Protein AF-A0A2D7MEN9-F1 (afdb_monomer)

Nearest PDB structures (foldseek):
  4ilo-assembly1_A  TM=7.809E-01  e=3.798E-01  Chlamydia trachomatis L2/434/Bu

pLDDT: mean 89.2, std 6.23, range [56.72, 96.62]

Secondary structure (DSSP, 8-state):
-HHHHHHHHHHHHHHHHHHHHTTHHHHHHHHHHHHHHHHHHHHHHHHHHHHHHHHHHHHHHHHHHHHHHHHHHHHHHTT---HHHHHHHHHHHHHHHHHHHHHHH-

Foldseek 3Di:
DVVVVVVVVVVVVVVVVPVVCPCVVVVVVVVVVVVVVVVVVVVVVVVVVVVVVVVVVVLVVVLVVLVVVLVVLVVVLVVDPDPVVNVVSVVVSVVSVVVSVVSVVD

Radius of gyration: 36.61 Å; Cα contacts (8 Å, |Δi|>4): 16; chains: 1; bounding box: 72×14×102 Å

Solvent-accessible surface area (backbone atoms only — not comparable to full-atom values): 5861 Å² total; per-residue (Å²): 110,68,73,60,54,53,49,51,52,49,53,51,54,54,48,54,52,50,62,70,46,58,65,53,64,61,52,50,51,52,50,50,52,51,50,53,54,49,52,50,51,52,52,55,51,52,52,52,49,52,51,51,53,54,50,51,53,54,50,51,53,51,53,54,50,50,52,55,51,44,50,54,50,52,58,49,56,75,70,56,90,44,71,72,58,44,55,51,52,50,53,52,45,52,51,51,50,50,52,48,52,50,64,75,71,108

Mean predicted aligned error: 9.99 Å

Sequence (106 aa):
MEKLIELQSIDTKLRDLNDLLGDLPSKVEELNLQEDNLKTSIVTKKERLKEIELETNKLELKNSGFDEKIDKLKDQLFLVTNNKQYDALMNEIDHLKEEKSSFETD

Structure (mmCIF, N/CA/C/O backbone):
data_AF-A0A2D7MEN9-F1
#
_entry.id   AF-A0A2D7MEN9-F1
#
loop_
_atom_site.group_PDB
_atom_site.id
_atom_site.type_symbol
_atom_site.label_atom_id
_atom_site.label_alt_id
_atom_site.label_comp_id
_atom_site.label_asym_id
_atom_site.label_entity_id
_atom_site.label_seq_id
_atom_site.pdbx_PDB_ins_code
_atom_site.Cartn_x
_atom_site.Cartn_y
_atom_site.Cartn_z
_atom_site.occupancy
_atom_site.B_iso_or_equiv
_atom_site.auth_seq_id
_atom_site.auth_comp_id
_atom_site.auth_asym_id
_atom_site.auth_atom_id
_atom_site.pdbx_PDB_model_num
ATOM 1 N N . MET A 1 1 ? 43.217 -7.217 -61.551 1.00 62.62 1 MET A N 1
ATOM 2 C CA . MET A 1 1 ? 42.982 -5.799 -61.209 1.00 62.62 1 MET A CA 1
ATOM 3 C C . MET A 1 1 ? 41.506 -5.527 -60.949 1.00 62.62 1 MET A C 1
ATOM 5 O O . MET A 1 1 ? 41.221 -5.019 -59.880 1.00 62.62 1 MET A O 1
ATOM 9 N N . GLU A 1 2 ? 40.577 -5.948 -61.816 1.00 75.12 2 GLU A N 1
ATOM 10 C CA . GLU A 1 2 ? 39.122 -5.755 -61.608 1.00 75.12 2 GLU A CA 1
ATOM 11 C C . GLU A 1 2 ? 38.601 -6.236 -60.245 1.00 75.12 2 GLU A C 1
ATOM 13 O O . GLU A 1 2 ? 38.000 -5.453 -59.523 1.00 75.12 2 GLU A O 1
ATOM 18 N N . LYS A 1 3 ? 38.934 -7.464 -59.820 1.00 77.06 3 LYS A N 1
ATOM 19 C CA . LYS A 1 3 ? 38.507 -7.997 -58.508 1.00 77.06 3 LYS A CA 1
ATOM 20 C C . LYS A 1 3 ? 38.991 -7.182 -57.300 1.00 77.06 3 LYS A C 1
ATOM 22 O O . LYS A 1 3 ? 38.347 -7.186 -56.261 1.00 77.06 3 LYS A O 1
ATOM 27 N N . LEU A 1 4 ? 40.137 -6.508 -57.424 1.00 79.62 4 LEU A N 1
ATOM 28 C CA . LEU A 1 4 ? 40.687 -5.664 -56.357 1.00 79.62 4 LEU A CA 1
ATOM 29 C C . LEU A 1 4 ? 39.958 -4.313 -56.297 1.00 79.62 4 LEU A C 1
ATOM 31 O O . LEU A 1 4 ? 39.727 -3.792 -55.214 1.00 79.62 4 LEU A O 1
ATOM 35 N N . ILE A 1 5 ? 39.561 -3.783 -57.458 1.00 83.06 5 ILE A N 1
ATOM 36 C CA . ILE A 1 5 ? 38.772 -2.550 -57.582 1.00 83.06 5 ILE A CA 1
ATOM 37 C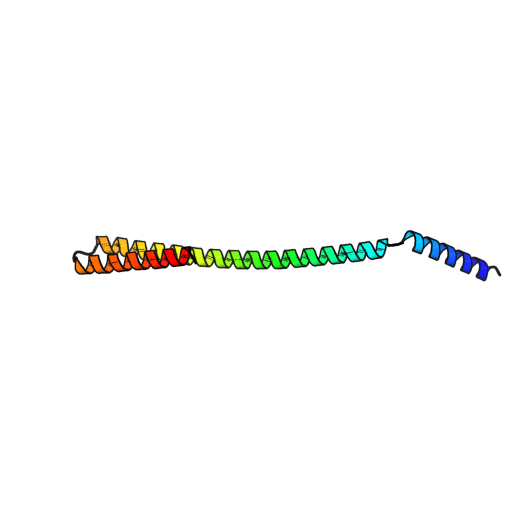 C . ILE A 1 5 ? 37.341 -2.777 -57.070 1.00 83.06 5 ILE A C 1
ATOM 39 O O . ILE A 1 5 ? 36.805 -1.935 -56.354 1.00 83.06 5 ILE A O 1
ATOM 43 N N . GLU A 1 6 ? 36.733 -3.926 -57.378 1.00 85.25 6 GLU A N 1
ATOM 44 C CA . GLU A 1 6 ? 35.428 -4.312 -56.822 1.00 85.25 6 GLU A CA 1
ATOM 45 C C . GLU A 1 6 ? 35.476 -4.459 -55.300 1.00 85.25 6 GLU A C 1
ATOM 47 O O . GLU A 1 6 ? 34.604 -3.930 -54.614 1.00 85.25 6 GLU A O 1
ATOM 52 N N . LEU A 1 7 ? 36.513 -5.113 -54.766 1.00 87.25 7 LEU A N 1
A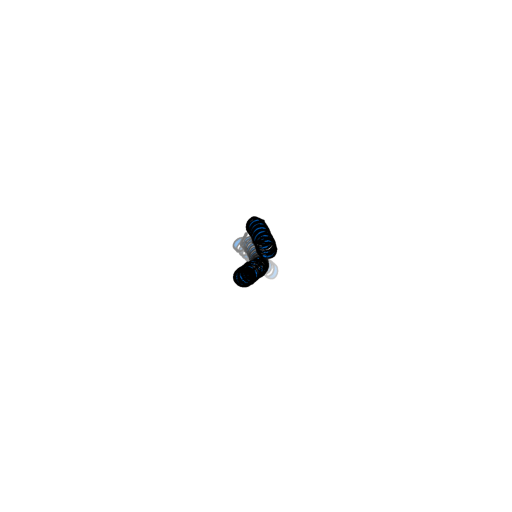TOM 53 C CA . LEU A 1 7 ? 36.699 -5.249 -53.322 1.00 87.25 7 LEU A CA 1
ATOM 54 C C . LEU A 1 7 ? 36.848 -3.879 -52.647 1.00 87.25 7 LEU A C 1
ATOM 56 O O . LEU A 1 7 ? 36.150 -3.600 -51.680 1.00 87.25 7 LEU A O 1
ATOM 60 N N . GLN A 1 8 ? 37.660 -2.987 -53.220 1.00 85.31 8 GLN A N 1
ATOM 61 C CA . GLN A 1 8 ? 37.812 -1.622 -52.719 1.00 85.31 8 GLN A CA 1
ATOM 62 C C . GLN A 1 8 ? 36.486 -0.843 -52.751 1.00 85.31 8 GLN A C 1
ATOM 64 O O . GLN A 1 8 ? 36.185 -0.102 -51.820 1.00 85.31 8 GLN A O 1
ATOM 69 N N . SER A 1 9 ? 35.666 -1.018 -53.794 1.00 86.88 9 SER A N 1
ATOM 70 C CA . SER A 1 9 ? 34.339 -0.392 -53.872 1.00 86.88 9 SER A CA 1
ATOM 71 C C . SER A 1 9 ? 33.393 -0.909 -52.787 1.00 86.88 9 SER A C 1
ATOM 73 O O . SER A 1 9 ? 32.620 -0.130 -52.227 1.00 86.88 9 SER A O 1
ATOM 75 N N . ILE A 1 10 ? 33.453 -2.207 -52.484 1.00 87.38 10 ILE A N 1
ATOM 76 C CA . ILE A 1 10 ? 32.692 -2.813 -51.389 1.00 87.38 10 ILE A CA 1
ATOM 77 C C . ILE A 1 10 ? 33.173 -2.252 -50.047 1.00 87.38 10 ILE A C 1
ATOM 79 O O . ILE A 1 10 ? 32.337 -1.816 -49.263 1.00 87.38 10 ILE A O 1
ATOM 83 N N . ASP A 1 11 ? 34.485 -2.173 -49.817 1.00 89.06 11 ASP A N 1
ATOM 84 C CA . ASP A 1 11 ? 35.061 -1.627 -48.582 1.00 89.06 11 ASP A CA 1
ATOM 85 C C . ASP A 1 11 ? 34.671 -0.157 -48.358 1.00 89.06 11 ASP A C 1
ATOM 87 O O . ASP A 1 11 ? 34.310 0.221 -47.242 1.00 89.06 11 ASP A O 1
ATOM 91 N N . THR A 1 12 ? 34.672 0.677 -49.407 1.00 88.19 12 THR A N 1
ATOM 92 C CA . THR A 1 12 ? 34.203 2.071 -49.312 1.00 88.19 12 THR A CA 1
ATOM 93 C C . THR A 1 12 ? 32.726 2.137 -48.935 1.00 88.19 12 THR A C 1
ATOM 95 O O . THR A 1 12 ? 32.375 2.843 -47.996 1.00 88.19 12 THR A O 1
ATOM 98 N N . LYS A 1 13 ? 31.864 1.351 -49.594 1.00 88.50 13 LYS A N 1
ATOM 99 C CA . LYS A 1 13 ? 30.428 1.315 -49.266 1.00 88.50 13 LYS A CA 1
ATOM 100 C C . LYS A 1 13 ? 30.175 0.829 -47.841 1.00 88.50 13 LYS A C 1
ATOM 102 O O . LYS A 1 13 ? 29.258 1.310 -47.187 1.00 88.50 13 LYS A O 1
ATOM 107 N N . LEU A 1 14 ? 30.970 -0.127 -47.366 1.00 86.75 14 LEU A N 1
ATOM 108 C CA . LEU A 1 14 ? 30.857 -0.684 -46.020 1.00 86.75 14 LEU A CA 1
ATOM 109 C C . LEU A 1 14 ? 31.290 0.336 -44.958 1.00 86.75 14 LEU A C 1
ATOM 111 O O . LEU A 1 14 ? 30.684 0.414 -43.892 1.00 86.75 14 LEU A O 1
ATOM 115 N N . ARG A 1 15 ? 32.290 1.166 -45.273 1.00 86.06 15 ARG A N 1
ATOM 116 C CA . ARG A 1 15 ? 32.699 2.304 -44.445 1.00 86.06 15 ARG A CA 1
ATOM 117 C C . ARG A 1 15 ? 31.628 3.389 -44.392 1.00 86.06 15 ARG A C 1
ATOM 119 O O . ARG A 1 15 ? 31.240 3.767 -43.296 1.00 86.06 15 ARG A O 1
ATOM 126 N N . ASP A 1 16 ? 31.101 3.802 -45.543 1.00 84.69 16 ASP A N 1
ATOM 127 C CA . ASP A 1 16 ? 30.039 4.812 -45.622 1.0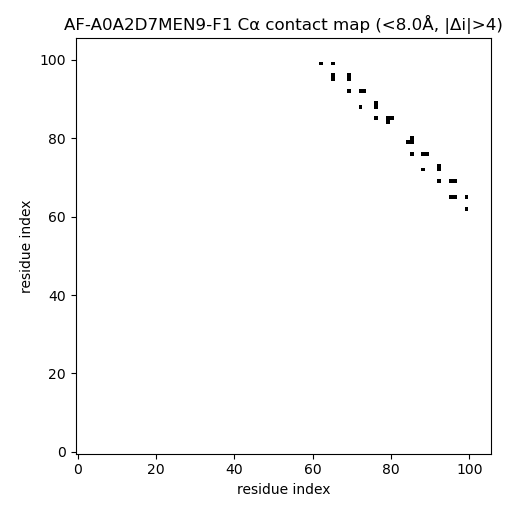0 84.69 16 ASP A CA 1
ATOM 128 C C . ASP A 1 16 ? 28.791 4.367 -44.844 1.00 84.69 16 ASP A C 1
ATOM 130 O O . ASP A 1 16 ? 28.151 5.167 -44.165 1.00 84.69 16 ASP A O 1
ATOM 134 N N . LEU A 1 17 ? 28.458 3.071 -44.904 1.00 82.62 17 LEU A N 1
ATOM 135 C CA . LEU A 1 17 ? 27.343 2.495 -44.156 1.00 82.62 17 LEU A CA 1
ATOM 136 C C . LEU A 1 17 ? 27.587 2.522 -42.639 1.00 82.62 17 LEU A C 1
ATOM 138 O O . LEU A 1 17 ? 26.671 2.848 -41.889 1.00 82.62 17 LEU A O 1
ATOM 142 N N . ASN A 1 18 ? 28.803 2.197 -42.189 1.00 80.69 18 ASN A N 1
ATOM 143 C CA . ASN A 1 18 ? 29.175 2.264 -40.772 1.00 80.69 18 ASN A CA 1
ATOM 144 C C . ASN A 1 18 ? 29.189 3.709 -40.252 1.00 80.69 18 ASN A C 1
ATOM 146 O O . ASN A 1 18 ? 28.698 3.958 -39.153 1.00 80.69 18 ASN A O 1
ATOM 150 N N . ASP A 1 19 ? 29.680 4.658 -41.050 1.00 82.75 19 ASP A N 1
ATOM 151 C CA . ASP A 1 19 ? 29.671 6.084 -40.711 1.00 82.75 19 ASP A CA 1
ATOM 152 C C . ASP A 1 19 ? 28.232 6.628 -40.631 1.00 82.75 19 ASP A C 1
ATOM 154 O O . ASP A 1 19 ? 27.919 7.426 -39.748 1.00 82.75 19 ASP A O 1
ATOM 158 N N . LEU A 1 20 ? 27.330 6.155 -41.504 1.00 81.75 20 LEU A N 1
ATOM 159 C CA . LEU A 1 20 ? 25.902 6.490 -41.455 1.00 81.75 20 LEU A CA 1
ATOM 160 C C . LEU A 1 20 ? 25.209 5.902 -40.215 1.00 81.75 20 LEU A C 1
ATOM 162 O O . LEU A 1 20 ? 24.305 6.526 -39.658 1.00 81.75 20 LEU A O 1
ATOM 166 N N . LEU A 1 21 ? 25.611 4.695 -39.802 1.00 83.69 21 LEU A N 1
ATOM 167 C CA . LEU A 1 21 ? 25.102 4.037 -38.599 1.00 83.69 21 LEU A CA 1
ATOM 168 C C . LEU A 1 21 ? 25.521 4.805 -37.337 1.00 83.69 21 LEU A C 1
ATOM 170 O O . LEU A 1 21 ? 24.709 4.973 -36.426 1.00 83.69 21 LEU A O 1
ATOM 174 N N . GLY A 1 22 ? 26.768 5.286 -37.307 1.00 85.75 22 GLY A N 1
ATOM 175 C CA . GLY A 1 22 ? 27.313 6.123 -36.241 1.00 85.75 22 GLY A CA 1
ATOM 176 C C . GLY A 1 22 ? 27.023 5.570 -34.842 1.00 85.75 22 GLY A C 1
ATOM 177 O O . GLY A 1 22 ? 27.170 4.376 -34.583 1.00 85.75 22 GLY A O 1
ATOM 178 N N . ASP A 1 23 ? 26.547 6.444 -33.953 1.00 83.81 23 ASP A N 1
ATOM 179 C CA . ASP A 1 23 ? 26.224 6.111 -32.556 1.00 83.81 23 ASP A CA 1
ATOM 180 C C . ASP A 1 23 ? 24.791 5.582 -32.357 1.00 83.81 23 ASP A C 1
ATOM 182 O O . ASP A 1 23 ? 24.346 5.352 -31.228 1.00 83.81 23 ASP A O 1
ATOM 186 N N . LEU A 1 24 ? 24.033 5.398 -33.441 1.00 83.44 24 LEU A N 1
ATOM 187 C CA . LEU A 1 24 ? 22.633 4.986 -33.377 1.00 83.44 24 LEU A CA 1
ATOM 188 C C . LEU A 1 24 ? 22.440 3.602 -32.725 1.00 83.44 24 LEU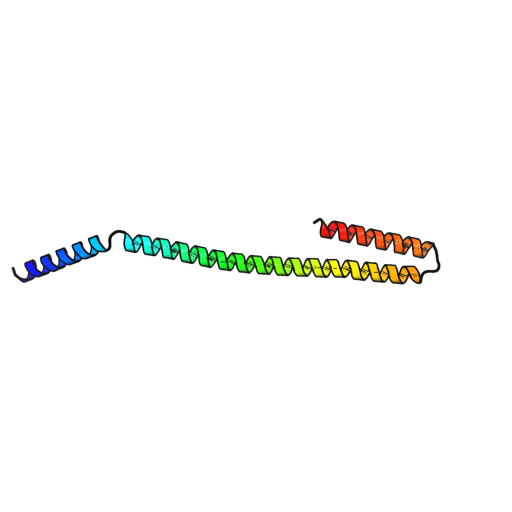 A C 1
ATOM 190 O O . LEU A 1 24 ? 21.545 3.490 -31.884 1.00 83.44 24 LEU A O 1
ATOM 194 N N . PRO A 1 25 ? 23.263 2.568 -33.017 1.00 86.75 25 PRO A N 1
ATOM 195 C CA . PRO A 1 25 ? 23.156 1.271 -32.345 1.00 86.75 25 PRO A CA 1
ATOM 196 C C . PRO A 1 25 ? 23.336 1.387 -30.829 1.00 86.75 25 PRO A C 1
ATOM 198 O O . PRO A 1 25 ? 22.530 0.853 -30.071 1.00 86.75 25 PRO A O 1
ATOM 201 N N . SER A 1 26 ? 24.331 2.161 -30.390 1.00 86.06 26 SER A N 1
ATOM 202 C CA . SER A 1 26 ? 24.614 2.398 -28.971 1.00 86.06 26 SER A CA 1
ATOM 203 C C . SER A 1 26 ? 23.449 3.101 -28.277 1.00 86.06 26 SER A C 1
ATOM 205 O O . SER A 1 26 ? 23.082 2.752 -27.156 1.00 86.06 26 SER A O 1
ATOM 207 N N . LYS A 1 27 ? 22.814 4.070 -28.951 1.00 87.00 27 LYS A N 1
ATOM 208 C CA . LYS A 1 27 ? 21.643 4.762 -28.400 1.00 87.00 27 LYS A CA 1
ATOM 209 C C . LYS A 1 27 ? 20.427 3.847 -28.295 1.00 87.00 27 LYS 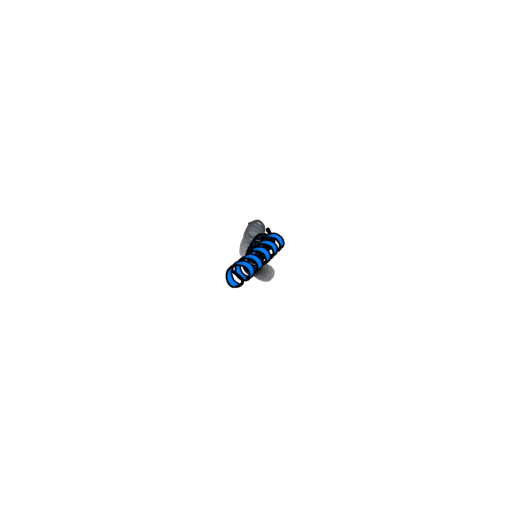A C 1
ATOM 211 O O . LYS A 1 27 ? 19.673 3.949 -27.330 1.00 87.00 27 LYS A O 1
ATOM 216 N N . VAL A 1 28 ? 20.239 2.953 -29.264 1.00 92.50 28 VAL A N 1
ATOM 217 C CA . VAL A 1 28 ? 19.175 1.943 -29.229 1.00 92.50 28 VAL A CA 1
ATOM 218 C C . VAL A 1 28 ? 19.401 0.957 -28.082 1.00 92.50 28 VAL A C 1
ATOM 220 O O . VAL A 1 28 ? 18.458 0.674 -27.348 1.00 92.50 28 VAL A O 1
ATOM 223 N N . GLU A 1 29 ? 20.630 0.483 -27.864 1.00 91.81 29 GLU A N 1
ATOM 224 C CA . GLU A 1 29 ? 20.958 -0.362 -26.706 1.00 91.81 29 GLU A CA 1
ATOM 225 C C . GLU A 1 29 ? 20.706 0.355 -25.375 1.00 91.81 29 GLU A C 1
ATOM 227 O O . GLU A 1 29 ? 20.092 -0.221 -24.476 1.00 91.81 29 GLU A O 1
ATOM 232 N N . GLU A 1 30 ? 21.109 1.623 -25.256 1.00 92.88 30 GLU A N 1
ATOM 233 C CA . GLU A 1 30 ? 20.859 2.420 -24.052 1.00 92.88 30 GLU A CA 1
ATOM 234 C C . GLU A 1 30 ? 19.354 2.569 -23.774 1.00 92.88 30 GLU A C 1
ATOM 236 O O . GLU A 1 30 ? 18.908 2.385 -22.641 1.00 92.88 30 GLU A O 1
ATOM 241 N N . LEU A 1 31 ? 18.558 2.867 -24.806 1.00 92.88 31 LEU A N 1
ATOM 242 C CA . LEU A 1 31 ? 17.105 2.993 -24.688 1.00 92.88 31 LEU A CA 1
ATOM 243 C C . LEU A 1 31 ? 16.441 1.664 -24.317 1.00 92.88 31 LEU A C 1
ATOM 245 O O . LEU A 1 31 ? 15.569 1.658 -23.450 1.00 92.88 31 LEU A O 1
ATOM 249 N N . ASN A 1 32 ? 16.878 0.547 -24.903 1.00 93.81 32 ASN A N 1
ATOM 250 C CA . ASN A 1 32 ? 16.376 -0.783 -24.547 1.00 93.81 32 ASN A CA 1
ATOM 251 C C . ASN A 1 32 ? 16.683 -1.120 -23.081 1.00 93.81 32 ASN A C 1
ATOM 253 O O . ASN A 1 32 ? 15.810 -1.597 -22.358 1.00 93.81 32 ASN A O 1
ATOM 257 N N . LEU A 1 33 ? 17.892 -0.806 -22.605 1.00 95.06 33 LEU A N 1
ATOM 258 C CA . LEU A 1 33 ? 18.263 -1.008 -21.204 1.00 95.06 33 LEU A CA 1
ATOM 259 C C . LEU A 1 33 ? 17.396 -0.153 -20.266 1.00 95.06 33 LEU A C 1
ATOM 261 O O . LEU A 1 33 ? 16.956 -0.616 -19.212 1.00 95.06 33 LEU A O 1
ATOM 265 N N . GLN A 1 34 ? 17.138 1.104 -20.634 1.00 94.69 34 GLN A N 1
ATOM 266 C CA . GLN A 1 34 ? 16.239 1.978 -19.879 1.00 94.69 34 GLN A CA 1
ATOM 267 C C . GLN A 1 34 ? 14.807 1.436 -19.863 1.00 94.69 34 GLN A C 1
ATOM 269 O O . GLN A 1 34 ? 14.167 1.443 -18.810 1.00 94.69 34 GLN A O 1
ATOM 274 N N . GLU A 1 35 ? 14.315 0.935 -20.995 1.00 93.81 35 GLU A N 1
ATOM 275 C CA . GLU A 1 35 ? 12.988 0.333 -21.103 1.00 93.81 35 GLU A CA 1
ATOM 276 C C . GLU A 1 35 ? 12.852 -0.895 -20.193 1.00 93.81 35 GLU A C 1
ATOM 278 O O . GLU A 1 35 ? 11.883 -0.994 -19.438 1.00 93.81 35 GLU A O 1
ATOM 283 N N . ASP A 1 36 ? 13.836 -1.792 -20.194 1.00 95.69 36 ASP A N 1
ATOM 284 C CA . ASP A 1 36 ? 13.823 -2.994 -19.356 1.00 95.69 36 ASP A CA 1
ATOM 285 C C . ASP A 1 36 ? 13.922 -2.668 -17.861 1.00 95.69 36 ASP A C 1
ATOM 287 O O . ASP A 1 36 ? 13.204 -3.252 -17.038 1.00 95.69 36 ASP A O 1
ATOM 291 N N . ASN A 1 37 ? 14.729 -1.671 -17.493 1.00 95.38 37 ASN A N 1
ATOM 292 C CA . ASN A 1 37 ? 14.789 -1.168 -16.121 1.00 95.38 37 ASN A CA 1
ATOM 293 C C . ASN A 1 37 ? 13.443 -0.574 -15.675 1.00 95.38 37 ASN A 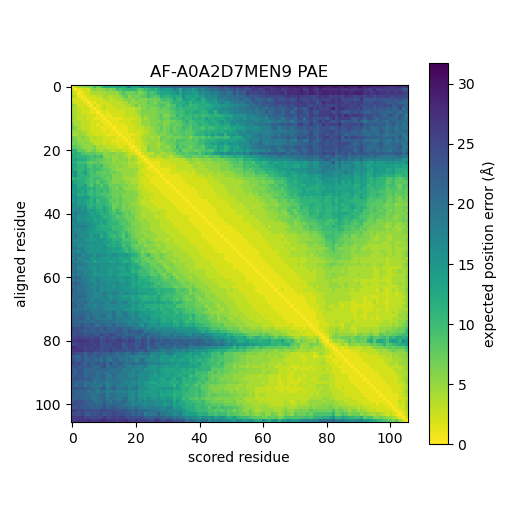C 1
ATOM 295 O O . ASN A 1 37 ? 12.977 -0.843 -14.563 1.00 95.38 37 ASN A O 1
ATOM 299 N N . LEU A 1 38 ? 12.786 0.205 -16.540 1.00 94.75 38 LEU A N 1
ATOM 300 C CA . LEU A 1 38 ? 11.467 0.772 -16.259 1.00 94.75 38 LEU A CA 1
ATOM 301 C C . LEU A 1 38 ? 10.399 -0.317 -16.139 1.00 94.75 38 LEU A C 1
ATOM 303 O O . LEU A 1 38 ? 9.608 -0.280 -15.195 1.00 94.75 38 LEU A O 1
ATOM 307 N N . LYS A 1 39 ? 10.391 -1.310 -17.035 1.00 95.88 39 LYS A N 1
ATOM 308 C CA . LYS A 1 39 ? 9.478 -2.461 -16.962 1.00 95.88 39 LYS A CA 1
ATOM 309 C C . LYS A 1 39 ? 9.645 -3.213 -15.648 1.00 95.88 39 LYS A C 1
ATOM 311 O O . LYS A 1 39 ? 8.652 -3.460 -14.964 1.00 95.88 39 LYS A O 1
ATOM 316 N N . THR A 1 40 ? 10.884 -3.513 -15.268 1.00 96.25 40 THR A N 1
ATOM 317 C CA . THR A 1 40 ? 11.192 -4.196 -14.006 1.00 96.25 40 THR A CA 1
ATOM 318 C C . THR A 1 40 ? 10.702 -3.372 -12.816 1.00 96.25 40 THR A C 1
ATOM 320 O O . THR A 1 40 ? 9.952 -3.878 -11.987 1.00 96.25 40 THR A O 1
ATOM 323 N N . SER A 1 41 ? 11.008 -2.071 -12.788 1.00 96.19 41 SER A N 1
ATOM 324 C CA . SER A 1 41 ? 10.548 -1.148 -11.741 1.00 96.19 41 SER A CA 1
ATOM 325 C C . SER A 1 41 ? 9.021 -1.093 -11.625 1.00 96.19 41 SER A C 1
ATOM 327 O O . SER A 1 41 ? 8.478 -1.084 -10.519 1.00 96.19 41 SER A O 1
ATOM 329 N N . ILE A 1 42 ? 8.301 -1.104 -12.752 1.00 95.75 42 ILE A N 1
ATOM 330 C CA . ILE A 1 42 ? 6.834 -1.150 -12.771 1.00 95.75 42 ILE A CA 1
ATOM 331 C C . ILE A 1 42 ? 6.318 -2.450 -12.154 1.00 95.75 42 ILE A C 1
ATOM 333 O O . ILE A 1 42 ? 5.368 -2.404 -11.371 1.00 95.75 42 ILE A O 1
ATOM 337 N N . VAL A 1 43 ? 6.912 -3.596 -12.493 1.00 96.62 43 VAL A N 1
ATOM 338 C CA . VAL A 1 43 ? 6.517 -4.895 -11.927 1.00 96.62 43 VAL A CA 1
ATOM 339 C C . VAL A 1 43 ? 6.723 -4.896 -10.414 1.00 96.62 43 VAL A C 1
ATOM 341 O O . VAL A 1 43 ? 5.762 -5.129 -9.683 1.00 96.62 43 VAL A O 1
ATOM 344 N N . THR A 1 44 ? 7.907 -4.509 -9.936 1.00 95.94 44 THR A N 1
ATOM 345 C CA . THR A 1 44 ? 8.210 -4.472 -8.497 1.00 95.94 44 THR A CA 1
ATOM 346 C C . THR A 1 44 ? 7.296 -3.502 -7.745 1.00 95.94 44 THR A C 1
ATOM 348 O O . THR A 1 44 ? 6.798 -3.811 -6.664 1.00 95.94 44 THR A O 1
ATOM 351 N N . LYS A 1 45 ? 7.002 -2.328 -8.321 1.00 95.31 45 LYS A N 1
ATOM 352 C CA . LYS A 1 45 ? 6.055 -1.368 -7.727 1.00 95.31 45 LYS A CA 1
ATOM 353 C C . LYS A 1 45 ? 4.632 -1.921 -7.669 1.00 95.31 45 LYS A C 1
ATOM 355 O O . LYS A 1 45 ? 3.939 -1.675 -6.688 1.00 95.31 45 LYS A O 1
ATOM 360 N N . LYS A 1 46 ? 4.186 -2.659 -8.691 1.00 95.88 46 LYS A N 1
ATOM 361 C CA . LYS A 1 46 ? 2.865 -3.310 -8.691 1.00 95.88 46 LYS A CA 1
ATOM 362 C C . LYS A 1 46 ? 2.771 -4.409 -7.638 1.00 95.88 46 LYS A C 1
ATOM 364 O O . LYS A 1 46 ? 1.733 -4.527 -6.998 1.00 95.88 46 LYS A O 1
ATOM 369 N N . GLU A 1 47 ? 3.823 -5.199 -7.458 1.00 95.81 47 GLU A N 1
ATOM 370 C CA . GLU A 1 47 ? 3.893 -6.202 -6.389 1.00 95.81 47 GLU A CA 1
ATOM 371 C C . GLU A 1 47 ? 3.828 -5.533 -5.018 1.00 95.81 47 GLU A C 1
ATOM 373 O O . GLU A 1 47 ? 2.962 -5.874 -4.215 1.00 95.81 47 GLU A O 1
ATOM 378 N N . ARG A 1 48 ? 4.634 -4.487 -4.803 1.00 96.00 48 ARG A N 1
ATOM 379 C CA . ARG A 1 48 ? 4.610 -3.716 -3.558 1.00 96.00 48 ARG A CA 1
ATOM 380 C C . ARG A 1 48 ? 3.244 -3.089 -3.277 1.00 96.00 48 ARG A C 1
ATOM 382 O O . ARG A 1 48 ? 2.812 -3.059 -2.132 1.00 96.00 48 ARG A O 1
ATOM 389 N N . LEU A 1 49 ? 2.551 -2.603 -4.306 1.00 95.31 49 LEU A N 1
ATOM 390 C CA . LEU A 1 49 ? 1.204 -2.050 -4.160 1.00 95.31 49 LEU A CA 1
ATOM 391 C C . LEU A 1 49 ? 0.213 -3.116 -3.681 1.00 95.31 49 LEU A C 1
ATOM 393 O O . LEU A 1 49 ? -0.556 -2.848 -2.766 1.00 95.31 49 LEU A O 1
ATOM 397 N N . LYS A 1 50 ? 0.272 -4.331 -4.239 1.00 95.00 50 LYS A N 1
ATOM 398 C CA . LYS A 1 50 ? -0.575 -5.449 -3.795 1.00 95.00 50 LYS A CA 1
ATOM 399 C C . LYS A 1 50 ? -0.286 -5.869 -2.355 1.00 95.00 50 LYS A C 1
ATOM 401 O O . LYS A 1 50 ? -1.212 -6.216 -1.631 1.00 95.00 50 LYS A O 1
ATOM 406 N N . GLU A 1 51 ? 0.980 -5.860 -1.941 1.00 95.12 51 GLU A N 1
ATOM 407 C CA . GLU A 1 51 ? 1.353 -6.132 -0.548 1.00 95.12 51 GLU A CA 1
ATOM 408 C C . GLU A 1 51 ? 0.743 -5.100 0.399 1.00 95.12 51 GLU A C 1
ATOM 410 O O . GLU A 1 51 ? 0.108 -5.480 1.379 1.00 95.12 51 GLU A O 1
ATOM 415 N N . ILE A 1 52 ? 0.885 -3.813 0.067 1.00 94.81 52 ILE A N 1
ATOM 416 C CA . ILE A 1 52 ? 0.314 -2.714 0.851 1.00 94.81 52 ILE A CA 1
ATOM 417 C C . ILE A 1 52 ? -1.209 -2.846 0.910 1.00 94.81 52 ILE A C 1
ATOM 419 O O . ILE A 1 52 ? -1.779 -2.767 1.988 1.00 94.81 52 ILE A O 1
ATOM 423 N N . GLU A 1 53 ? -1.875 -3.115 -0.213 1.00 94.75 53 GLU A N 1
ATOM 424 C CA . GLU A 1 53 ? -3.329 -3.309 -0.254 1.00 94.75 53 GLU A CA 1
ATOM 425 C C . GLU A 1 53 ? -3.778 -4.483 0.632 1.00 94.75 53 GLU A C 1
ATOM 427 O O . GLU A 1 53 ? -4.778 -4.388 1.347 1.00 94.75 53 GLU A O 1
ATOM 432 N N . LEU A 1 54 ? -3.028 -5.588 0.639 1.00 95.00 54 LEU A N 1
ATOM 433 C CA . LEU A 1 54 ? -3.302 -6.721 1.520 1.00 95.00 54 LEU A CA 1
ATOM 434 C C . LEU A 1 54 ? -3.094 -6.362 2.998 1.00 95.00 54 LEU A C 1
ATOM 436 O O . LEU A 1 54 ? -3.872 -6.799 3.847 1.00 95.00 54 LEU A O 1
ATOM 440 N N . GLU A 1 55 ? -2.044 -5.607 3.320 1.00 92.50 55 GLU A N 1
ATOM 441 C CA . GLU A 1 55 ? -1.791 -5.110 4.674 1.00 92.50 55 GLU A CA 1
ATOM 442 C C . GLU A 1 55 ? -2.908 -4.171 5.132 1.00 92.50 55 GLU A C 1
ATOM 444 O O . GLU A 1 55 ? -3.488 -4.414 6.189 1.00 92.50 55 GLU A O 1
ATOM 449 N N . THR A 1 56 ? -3.296 -3.191 4.315 1.00 90.94 56 THR A N 1
ATOM 450 C CA . THR A 1 56 ? -4.412 -2.280 4.597 1.00 90.94 56 THR A CA 1
ATOM 451 C C . THR A 1 56 ? -5.702 -3.048 4.870 1.00 9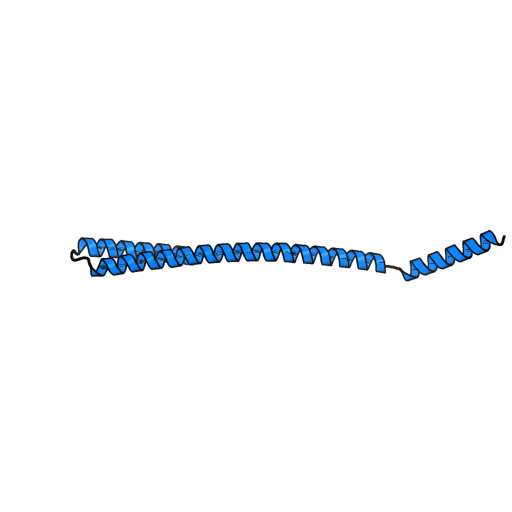0.94 56 THR A C 1
ATOM 453 O O . THR A 1 56 ? -6.306 -2.853 5.920 1.00 90.94 56 THR A O 1
ATOM 456 N N . ASN A 1 57 ? -6.072 -4.005 4.012 1.00 93.06 57 ASN A N 1
ATOM 457 C CA . ASN A 1 57 ? -7.261 -4.835 4.237 1.00 93.06 57 ASN A CA 1
ATOM 458 C C . ASN A 1 57 ? -7.194 -5.615 5.563 1.00 93.06 57 ASN A C 1
ATOM 460 O O . ASN A 1 57 ? -8.190 -5.742 6.274 1.00 93.06 57 ASN A O 1
ATOM 464 N N . LYS A 1 58 ? -6.023 -6.150 5.935 1.00 91.81 58 LYS A N 1
ATOM 465 C CA . LYS A 1 58 ? -5.851 -6.839 7.227 1.00 91.81 58 LYS A CA 1
ATOM 466 C C . LYS A 1 58 ? -6.019 -5.886 8.410 1.00 91.81 58 LYS A C 1
ATOM 468 O O . LYS A 1 58 ? -6.574 -6.301 9.428 1.00 91.81 58 LYS A O 1
ATOM 473 N N . LEU A 1 59 ? -5.513 -4.658 8.301 1.00 90.00 59 LEU A N 1
ATOM 474 C CA . LEU A 1 59 ? -5.658 -3.639 9.339 1.00 90.00 59 LEU A CA 1
ATOM 475 C C . LEU A 1 59 ? -7.127 -3.217 9.482 1.00 90.00 59 LEU A C 1
ATOM 477 O O . LEU A 1 59 ? -7.645 -3.212 10.595 1.00 90.00 59 LEU A O 1
ATOM 481 N N . GLU A 1 60 ? -7.827 -2.984 8.372 1.00 90.44 60 GLU A N 1
ATOM 482 C CA . GLU A 1 60 ? -9.259 -2.656 8.362 1.00 90.44 60 GLU A CA 1
ATOM 483 C C . GLU A 1 60 ? -10.114 -3.756 9.003 1.00 90.44 60 GLU A C 1
ATOM 485 O O . GLU A 1 60 ? -10.961 -3.469 9.849 1.00 90.44 60 GLU A O 1
ATOM 490 N N . LEU A 1 61 ? -9.857 -5.029 8.675 1.00 91.94 61 LEU A N 1
ATOM 491 C CA . LEU A 1 61 ? -10.557 -6.161 9.292 1.00 91.94 61 LEU A CA 1
ATOM 492 C C . LEU A 1 61 ? -10.334 -6.228 10.807 1.00 91.94 61 LEU A C 1
ATOM 494 O O . LEU A 1 61 ? -11.269 -6.508 11.558 1.00 91.94 61 LEU A O 1
ATOM 498 N N . LYS A 1 62 ? -9.108 -5.967 11.274 1.00 90.31 62 LYS A N 1
ATOM 499 C CA . LYS A 1 62 ? -8.825 -5.885 12.713 1.00 90.31 62 LYS A CA 1
ATOM 500 C C . LYS A 1 62 ? -9.577 -4.725 13.357 1.00 90.31 62 LYS A C 1
ATOM 502 O O . LYS A 1 62 ? -10.150 -4.922 14.425 1.00 90.31 62 LYS A O 1
ATOM 507 N N . ASN A 1 63 ? -9.621 -3.567 12.697 1.00 90.19 63 ASN A N 1
ATOM 508 C CA . ASN A 1 63 ? -10.314 -2.390 13.210 1.00 90.19 63 ASN A CA 1
ATOM 509 C C . ASN A 1 63 ? -11.821 -2.640 13.364 1.00 90.19 63 ASN A C 1
ATOM 511 O O . ASN A 1 63 ? -12.385 -2.446 14.440 1.00 90.19 63 ASN A O 1
ATOM 515 N N . SER A 1 64 ? -12.441 -3.207 12.326 1.00 91.62 64 SER A N 1
ATOM 516 C CA . SER A 1 64 ? -13.835 -3.662 12.369 1.00 91.62 64 SER A CA 1
ATOM 517 C C . SER A 1 64 ? -14.070 -4.687 13.485 1.00 91.62 64 SER A C 1
ATOM 519 O O . SER A 1 64 ? -15.099 -4.658 14.153 1.00 91.62 64 SER A O 1
ATOM 521 N N . GLY A 1 65 ? -13.109 -5.584 13.730 1.00 91.44 65 GLY A N 1
ATOM 522 C CA . GLY A 1 65 ? -13.183 -6.556 14.820 1.00 91.44 65 GLY A CA 1
ATOM 523 C C . GLY A 1 65 ? -13.154 -5.927 16.220 1.00 91.44 65 GLY A C 1
ATOM 524 O O . GLY A 1 65 ? -13.804 -6.450 17.128 1.00 91.44 65 GLY A O 1
ATOM 525 N N . PHE A 1 66 ? -12.430 -4.820 16.416 1.00 90.31 66 PHE A N 1
ATOM 526 C CA . PHE A 1 66 ? -12.488 -4.048 17.662 1.00 90.31 66 PHE A CA 1
ATOM 527 C C . PHE A 1 66 ? -13.858 -3.395 17.844 1.00 90.31 66 PHE A C 1
ATOM 529 O O . PHE A 1 66 ? -14.444 -3.522 18.920 1.00 90.31 66 PHE A O 1
ATOM 536 N N . ASP A 1 67 ? -14.400 -2.779 16.793 1.00 90.88 67 ASP A N 1
ATOM 537 C CA . ASP A 1 67 ? -15.722 -2.147 16.836 1.00 90.88 67 ASP A CA 1
ATOM 538 C C . ASP A 1 67 ? -16.830 -3.154 17.167 1.00 90.88 67 ASP A C 1
ATOM 540 O O . ASP A 1 67 ? -17.613 -2.928 18.089 1.00 90.88 67 ASP A O 1
ATOM 544 N N . GLU A 1 68 ? -16.829 -4.328 16.529 1.00 94.06 68 GLU A N 1
ATOM 545 C CA . GLU A 1 68 ? -17.789 -5.392 16.843 1.00 94.06 68 GLU A CA 1
ATOM 546 C C . GLU A 1 68 ? -17.708 -5.870 18.301 1.00 94.06 68 GLU A C 1
ATOM 548 O O . GLU A 1 68 ? -18.731 -6.194 18.911 1.00 94.06 68 GLU A O 1
ATOM 553 N N . LYS A 1 69 ? -16.500 -5.972 18.872 1.00 93.25 69 LYS A N 1
ATOM 554 C CA . LYS A 1 69 ? -16.322 -6.366 20.280 1.00 93.25 69 LYS A CA 1
ATOM 555 C C . LYS A 1 69 ? -16.841 -5.288 21.222 1.00 93.25 69 LYS A C 1
ATOM 557 O O . LYS A 1 69 ? -17.543 -5.611 22.178 1.00 93.25 69 LYS A O 1
ATOM 562 N N . ILE A 1 70 ? -16.513 -4.029 20.940 1.00 91.88 70 ILE A N 1
ATOM 563 C CA . ILE A 1 70 ? -16.969 -2.880 21.719 1.00 91.88 70 ILE A CA 1
ATOM 564 C C . ILE A 1 70 ? -18.498 -2.814 21.702 1.00 91.88 70 ILE A C 1
ATOM 566 O O . ILE A 1 70 ? -19.110 -2.648 22.755 1.00 91.88 70 ILE A O 1
ATOM 570 N N . ASP A 1 71 ? -19.127 -2.991 20.542 1.00 92.44 71 ASP A N 1
ATOM 571 C CA . ASP A 1 71 ? -20.583 -2.931 20.421 1.00 92.44 71 ASP A CA 1
ATOM 572 C C . ASP A 1 71 ? -21.275 -4.090 21.152 1.00 92.44 71 ASP A C 1
ATOM 574 O O . ASP A 1 71 ? -22.225 -3.855 21.896 1.00 92.44 71 ASP A O 1
ATOM 578 N N . LYS A 1 72 ? -20.730 -5.314 21.094 1.00 92.75 72 LYS A N 1
ATOM 579 C CA . LYS A 1 72 ? -21.230 -6.438 21.912 1.00 92.75 72 LYS A CA 1
ATOM 580 C C . LYS A 1 72 ? -21.156 -6.154 23.412 1.00 92.75 72 LYS A C 1
ATOM 582 O O . LYS A 1 72 ? -22.073 -6.519 24.147 1.00 92.75 72 LYS A O 1
ATOM 587 N N . LEU A 1 73 ? -20.077 -5.529 23.883 1.00 90.56 73 LEU A N 1
ATOM 588 C CA . LEU A 1 73 ? -19.940 -5.167 25.295 1.00 90.56 73 LEU A CA 1
ATOM 589 C C . LEU A 1 73 ? -20.908 -4.046 25.686 1.00 90.56 73 LEU A C 1
ATOM 591 O O . LEU A 1 73 ? -21.492 -4.114 26.765 1.00 90.56 73 LEU A O 1
ATOM 595 N N . LYS A 1 74 ? -21.140 -3.058 24.810 1.00 89.69 74 LYS A N 1
ATOM 596 C CA . LYS A 1 74 ? -22.170 -2.027 25.024 1.00 89.69 74 LYS A CA 1
ATOM 597 C C . LYS A 1 74 ? -23.563 -2.645 25.138 1.00 89.69 74 LYS A C 1
ATOM 599 O O . LYS A 1 74 ? -24.301 -2.284 26.048 1.00 89.69 74 LYS A O 1
ATOM 604 N N . ASP A 1 75 ? -23.902 -3.603 24.278 1.00 91.25 75 ASP A N 1
ATOM 605 C CA . ASP A 1 75 ? -25.180 -4.319 24.348 1.00 91.25 75 ASP A CA 1
ATOM 606 C C . ASP A 1 75 ? -25.333 -5.077 25.676 1.00 91.25 75 ASP A C 1
ATOM 608 O O . ASP A 1 75 ? -26.384 -5.024 26.317 1.00 91.25 75 ASP A O 1
ATOM 612 N N . GLN A 1 76 ? -24.266 -5.736 26.144 1.00 88.56 76 GLN A N 1
ATOM 613 C CA . GLN A 1 76 ? -24.246 -6.402 27.451 1.00 88.56 76 GLN A CA 1
ATOM 614 C C . GLN A 1 76 ? -24.394 -5.419 28.618 1.00 88.56 76 GLN A C 1
ATOM 616 O O . GLN A 1 76 ? -25.020 -5.752 29.625 1.00 88.56 76 GLN A O 1
ATOM 621 N N . LEU A 1 77 ? -23.878 -4.198 28.476 1.00 88.38 77 LEU A N 1
ATOM 622 C CA . LEU A 1 77 ? -23.963 -3.137 29.478 1.00 88.38 77 LEU A CA 1
ATOM 623 C C . LEU A 1 77 ? -25.418 -2.706 29.751 1.00 88.38 77 LEU A C 1
ATOM 625 O O . LEU A 1 77 ? -25.751 -2.346 30.877 1.00 88.38 77 LEU A O 1
ATOM 629 N N . PHE A 1 78 ? -26.308 -2.816 28.758 1.00 84.88 78 PHE A N 1
ATOM 630 C CA . PHE A 1 78 ? -27.748 -2.582 28.938 1.00 84.88 78 PHE A CA 1
ATOM 631 C C . PHE A 1 78 ? -28.472 -3.718 29.674 1.00 84.88 78 PHE A C 1
ATOM 633 O O . PHE A 1 78 ? -29.577 -3.516 30.178 1.00 84.88 78 PHE A O 1
ATOM 640 N N . LEU A 1 79 ? -27.877 -4.913 29.730 1.00 86.94 79 LEU A N 1
ATOM 641 C CA . LEU A 1 79 ? -28.479 -6.105 30.333 1.00 86.94 79 LEU A CA 1
ATOM 642 C C . LEU A 1 79 ? -28.035 -6.334 31.783 1.00 86.94 79 LEU A C 1
ATOM 644 O O . LEU A 1 79 ? -28.675 -7.103 32.504 1.00 86.94 79 LEU A O 1
ATOM 648 N N . VAL A 1 80 ? -26.945 -5.702 32.225 1.00 85.19 80 VAL A N 1
ATOM 649 C CA . VAL A 1 80 ? -26.430 -5.886 33.585 1.00 85.19 80 VAL A CA 1
ATOM 650 C C . VAL A 1 80 ? -27.224 -5.076 34.605 1.00 85.19 80 VAL A C 1
ATOM 652 O O . VAL A 1 80 ? -27.505 -3.896 34.432 1.00 85.19 80 VAL A O 1
ATOM 655 N N . THR A 1 81 ? -27.554 -5.718 35.724 1.00 82.81 81 THR A N 1
ATOM 656 C CA . THR A 1 81 ? -28.318 -5.111 36.828 1.00 82.81 81 THR A CA 1
ATOM 657 C C . THR A 1 81 ? -27.473 -4.902 38.088 1.00 82.81 81 THR A C 1
ATOM 659 O O . THR A 1 81 ? -27.994 -4.495 39.124 1.00 82.81 81 THR A O 1
ATOM 662 N N . ASN A 1 82 ? -26.177 -5.230 38.037 1.00 89.94 82 ASN A N 1
ATOM 663 C CA . ASN A 1 82 ? -25.240 -5.148 39.156 1.00 89.94 82 ASN A CA 1
ATOM 664 C C . ASN A 1 82 ? -24.139 -4.126 38.852 1.00 89.94 82 ASN A C 1
ATOM 666 O O . ASN A 1 82 ? -23.392 -4.295 37.889 1.00 89.94 82 ASN A O 1
ATOM 670 N N . ASN A 1 83 ? -23.978 -3.132 39.727 1.00 85.81 83 ASN A N 1
ATOM 671 C CA . ASN A 1 83 ? -22.966 -2.080 39.592 1.00 85.81 83 ASN A CA 1
ATOM 672 C C . ASN A 1 83 ? -21.543 -2.632 39.425 1.00 85.81 83 ASN A C 1
ATOM 674 O O . ASN A 1 83 ? -20.780 -2.120 38.621 1.00 85.81 83 ASN A O 1
ATOM 678 N N . LYS A 1 84 ? -21.193 -3.737 40.098 1.00 90.69 84 LYS A N 1
ATOM 679 C CA . LYS A 1 84 ? -19.855 -4.334 39.960 1.00 90.69 84 LYS A CA 1
ATOM 680 C C . LYS A 1 84 ? -19.607 -4.910 38.559 1.00 90.69 84 LYS A C 1
ATOM 682 O O . LYS A 1 84 ? -18.477 -4.907 38.085 1.00 90.69 84 LYS A O 1
ATOM 687 N N . GLN A 1 85 ? -20.649 -5.440 37.918 1.00 86.62 85 GLN A N 1
ATOM 688 C CA . GLN A 1 85 ? -20.570 -5.948 36.544 1.00 86.62 85 GLN A CA 1
ATOM 689 C C . GLN A 1 85 ? -20.549 -4.797 35.538 1.00 86.62 85 GLN A C 1
ATOM 691 O O . GLN A 1 85 ? -19.804 -4.864 34.568 1.00 86.62 85 GLN A O 1
ATOM 696 N N . TYR A 1 86 ? -21.318 -3.739 35.807 1.00 91.69 86 TYR A N 1
ATOM 697 C CA . TYR A 1 86 ? -21.287 -2.503 35.031 1.00 91.69 86 TYR A CA 1
ATOM 698 C C . TYR A 1 86 ? -19.877 -1.899 35.007 1.00 91.69 86 TYR A C 1
ATOM 700 O O . TYR A 1 86 ? -19.326 -1.680 33.933 1.00 91.69 86 TYR A O 1
ATOM 708 N N . ASP A 1 87 ? -19.258 -1.724 36.179 1.00 89.75 87 ASP A N 1
ATOM 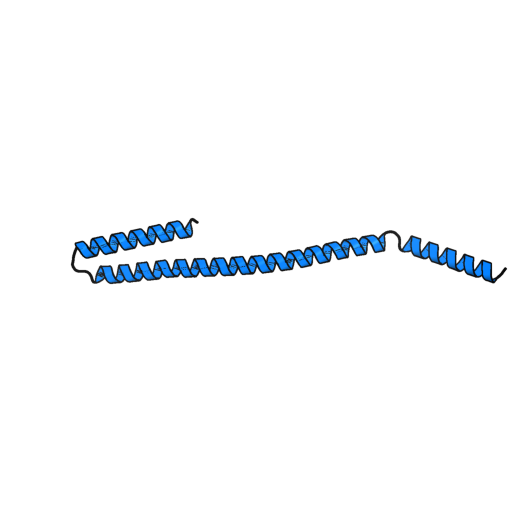709 C CA . ASP A 1 87 ? -17.905 -1.169 36.292 1.00 89.75 87 ASP A CA 1
ATOM 710 C C . ASP A 1 87 ? -16.866 -2.050 35.580 1.00 89.75 87 ASP A C 1
ATOM 712 O O . ASP A 1 87 ? -15.958 -1.539 34.928 1.00 89.75 87 ASP A O 1
ATOM 716 N N . ALA A 1 88 ? -16.994 -3.379 35.672 1.00 90.88 88 ALA A N 1
ATOM 717 C CA . ALA A 1 88 ? -16.094 -4.306 34.987 1.00 90.88 88 ALA A CA 1
ATOM 718 C C . ALA A 1 88 ? -16.205 -4.199 33.455 1.00 90.88 88 ALA A C 1
ATOM 720 O O . ALA A 1 88 ? -15.186 -4.056 32.784 1.00 90.88 88 ALA A O 1
ATOM 721 N N . LEU A 1 89 ? -17.428 -4.206 32.913 1.00 89.75 89 LEU A N 1
ATOM 722 C CA . LEU A 1 89 ? -17.662 -4.071 31.472 1.00 89.75 89 LEU A CA 1
ATOM 723 C C . LEU A 1 89 ? -17.220 -2.704 30.946 1.00 89.75 89 LEU A C 1
ATOM 725 O O . LEU A 1 89 ? -16.673 -2.622 29.850 1.00 89.75 89 LEU A O 1
ATOM 729 N N . MET A 1 90 ? -17.425 -1.638 31.722 1.00 90.12 90 MET A N 1
ATOM 730 C CA . MET A 1 90 ? -17.005 -0.297 31.324 1.00 90.12 90 MET A CA 1
ATOM 731 C C . MET A 1 90 ? -15.478 -0.193 31.221 1.00 90.12 90 MET A C 1
ATOM 733 O O . MET A 1 90 ? -14.972 0.299 30.216 1.00 90.12 90 MET A O 1
ATOM 737 N N . ASN A 1 91 ? -14.746 -0.739 32.201 1.00 92.38 91 ASN A N 1
ATOM 738 C CA . ASN A 1 91 ? -13.281 -0.802 32.145 1.00 92.38 91 ASN A CA 1
ATOM 739 C C . ASN A 1 91 ? -12.782 -1.604 30.934 1.00 92.38 91 ASN A C 1
ATOM 741 O O . ASN A 1 91 ? -11.797 -1.226 30.309 1.00 92.38 91 ASN A O 1
ATOM 745 N N . GLU A 1 92 ? -13.456 -2.700 30.582 1.00 90.88 92 GLU A N 1
ATOM 746 C CA . GLU A 1 92 ? -13.067 -3.521 29.432 1.00 90.88 92 GLU A CA 1
ATOM 747 C C . GLU A 1 92 ? -13.356 -2.826 28.090 1.00 90.88 92 GLU A C 1
ATOM 749 O O . GLU A 1 92 ? -12.547 -2.903 27.166 1.00 90.88 92 GLU A O 1
ATOM 754 N N . ILE A 1 93 ? -14.457 -2.072 27.992 1.00 91.94 93 ILE A N 1
ATOM 755 C CA . ILE A 1 93 ? -14.739 -1.208 26.836 1.00 91.94 93 ILE A CA 1
ATOM 756 C C . ILE A 1 93 ? -13.664 -0.129 26.687 1.00 91.94 93 ILE A C 1
ATOM 758 O O . ILE A 1 93 ? -13.218 0.130 25.569 1.00 91.94 93 ILE A O 1
ATOM 762 N N . ASP A 1 94 ? -13.266 0.515 27.782 1.00 91.81 94 ASP A N 1
ATOM 763 C CA . ASP A 1 94 ? -12.263 1.577 27.735 1.00 91.81 94 ASP A CA 1
ATOM 764 C C . ASP A 1 94 ? -10.877 1.018 27.378 1.00 91.81 94 ASP A C 1
ATOM 766 O O . ASP A 1 94 ? -10.221 1.570 26.497 1.00 91.81 94 ASP A O 1
ATOM 770 N N . HIS A 1 95 ? -10.502 -0.150 27.910 1.00 93.50 95 HIS A N 1
ATOM 771 C CA . HIS A 1 95 ? -9.295 -0.870 27.489 1.00 93.50 95 HIS A CA 1
ATOM 772 C C . HIS A 1 95 ? -9.301 -1.196 25.986 1.00 93.50 95 HIS A C 1
ATOM 774 O O . HIS A 1 95 ? -8.320 -0.952 25.290 1.00 93.50 95 HIS A O 1
ATOM 780 N N . LEU A 1 96 ? -10.412 -1.713 25.448 1.00 90.94 96 LEU A N 1
ATOM 781 C CA . LEU A 1 96 ? -10.516 -2.029 24.017 1.00 90.94 96 LEU A CA 1
ATOM 782 C C . LEU A 1 96 ? -10.459 -0.783 23.125 1.00 90.94 96 LEU A C 1
ATOM 784 O O . LEU A 1 96 ? -9.941 -0.856 22.011 1.00 90.94 96 LEU A O 1
ATOM 788 N N . LYS A 1 97 ? -10.975 0.361 23.588 1.00 91.50 97 LYS A N 1
ATOM 789 C CA . LYS A 1 97 ? -10.830 1.639 22.874 1.00 91.50 97 LYS A CA 1
ATOM 790 C C . LYS A 1 97 ? -9.387 2.132 22.885 1.00 91.50 97 LYS A C 1
ATOM 792 O O . LYS A 1 97 ? -8.934 2.646 21.867 1.00 91.50 97 LYS A O 1
ATOM 797 N N . GLU A 1 98 ? -8.675 1.982 24.000 1.00 91.88 98 GLU A N 1
ATOM 798 C CA . GLU A 1 98 ? -7.251 2.321 24.087 1.00 91.88 98 GLU A CA 1
ATOM 799 C C . GLU A 1 98 ? -6.411 1.426 23.168 1.00 91.88 98 GLU A C 1
ATOM 801 O O . GLU A 1 98 ? -5.602 1.941 22.398 1.00 91.88 98 GLU A O 1
ATOM 806 N N . GLU A 1 99 ? -6.659 0.112 23.159 1.00 89.31 99 GLU A N 1
ATOM 807 C CA . GLU A 1 99 ? -6.007 -0.817 22.227 1.00 89.31 99 GLU A CA 1
ATOM 808 C C . GLU A 1 99 ? -6.295 -0.457 20.765 1.00 89.31 99 GLU A C 1
ATOM 810 O O . GLU A 1 99 ? -5.371 -0.429 19.951 1.00 89.31 99 GLU A O 1
ATOM 815 N N . LYS A 1 100 ? -7.553 -0.133 20.431 1.00 90.06 100 LYS A N 1
ATOM 816 C CA . LYS A 1 100 ? -7.933 0.332 19.089 1.00 90.06 100 LYS A CA 1
ATOM 817 C C . LYS A 1 100 ? -7.185 1.614 18.713 1.00 90.06 100 LYS A C 1
ATOM 819 O O . LYS A 1 100 ? -6.624 1.694 17.627 1.00 90.06 100 LYS A O 1
ATOM 824 N N . SER A 1 101 ? -7.139 2.597 19.612 1.00 88.56 101 SER A N 1
ATOM 825 C CA . SER A 1 101 ? -6.454 3.870 19.368 1.00 88.56 101 SER A CA 1
ATOM 826 C C . SER A 1 101 ? -4.945 3.694 19.201 1.00 88.56 101 SER A C 1
ATOM 828 O O . SER A 1 101 ? -4.356 4.364 18.355 1.00 88.56 101 SER A O 1
ATOM 830 N N . SER A 1 102 ? -4.315 2.812 19.983 1.00 88.12 102 SER A N 1
ATOM 831 C CA . SER A 1 102 ? -2.903 2.459 19.793 1.00 88.12 102 SER A CA 1
ATOM 832 C C . SER A 1 102 ? -2.697 1.827 18.420 1.00 88.12 102 SER A C 1
ATOM 834 O O . SER A 1 102 ? -1.809 2.237 17.687 1.00 88.12 102 SER A O 1
ATOM 836 N N . PHE A 1 103 ? -3.572 0.892 18.043 1.00 86.31 103 PHE A N 1
ATOM 837 C CA . PHE A 1 103 ? -3.506 0.202 16.760 1.00 86.31 103 PHE A CA 1
ATOM 838 C C . PHE A 1 103 ? -3.718 1.123 15.546 1.00 86.31 103 PHE A C 1
ATOM 840 O O . PHE A 1 103 ? -3.150 0.863 14.496 1.00 86.31 103 PHE A O 1
ATOM 847 N N . GLU A 1 104 ? -4.526 2.182 15.663 1.00 79.50 104 GLU A N 1
ATOM 848 C CA . GLU A 1 104 ? -4.709 3.186 14.599 1.00 79.50 104 GLU A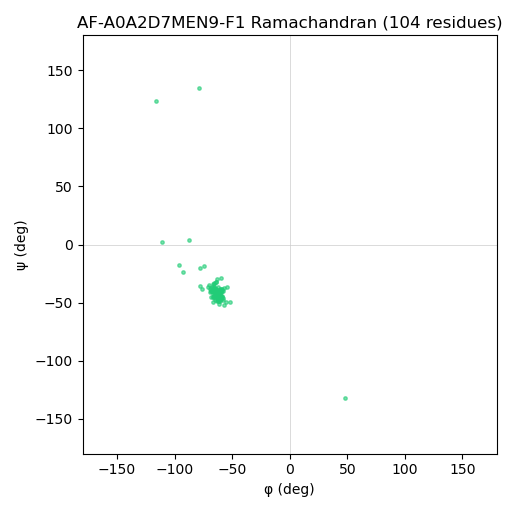 CA 1
ATOM 849 C C . GLU A 1 104 ? -3.549 4.197 14.508 1.00 79.50 104 GLU A C 1
ATOM 851 O O . GLU A 1 104 ? -3.405 4.866 13.484 1.00 79.50 104 GLU A O 1
ATOM 856 N N . THR A 1 105 ? -2.755 4.343 15.575 1.00 78.50 105 THR A N 1
ATOM 857 C CA . THR A 1 105 ? -1.625 5.289 15.631 1.00 78.50 105 THR A CA 1
ATOM 858 C C . THR A 1 105 ? -0.295 4.647 15.208 1.00 78.50 105 THR A C 1
ATOM 860 O O . THR A 1 105 ? 0.607 5.374 14.784 1.00 78.50 105 THR A O 1
ATOM 863 N N . ASP A 1 106 ? -0.183 3.318 15.315 1.00 56.72 106 ASP A N 1
ATOM 864 C CA . ASP A 1 106 ? 0.970 2.505 14.887 1.00 56.72 106 ASP A CA 1
ATOM 865 C C . ASP A 1 106 ? 0.970 2.212 13.372 1.00 56.72 106 ASP A C 1
ATOM 867 O O . ASP A 1 106 ? 2.061 2.301 12.756 1.00 56.72 106 ASP A O 1
#